Protein AF-X1LQJ9-F1 (afdb_monomer)

Foldseek 3Di:
DDDDDPVVVVVVVVVVVVVVVLVVLVVVLVVLVVVLVVLVVVLVVLVPDDQPDWDWDDDPPDTDTDHSVVVNVVSVVVNVVSVVVSVVSVD

pLDDT: mean 93.81, std 7.08, range [55.38, 98.5]

Radius of gyration: 22.06 Å; Cα contacts (8 Å, |Δi|>4): 49; chains: 1; bounding box: 42×20×70 Å

Mean predicted aligned error: 5.0 Å

InterPro domains:
  IPR002777 Prefoldin beta-like [PF01920] (10-91)
  IPR009053 Prefoldin [G3DSA:1.10.287.370] (1-91)
  IPR012713 Prefoldin subunit beta [MF_00307] (1-91)
  IPR012713 Prefoldin subunit beta [TIGR02338] (5-91)

Structure (mmCIF, N/CA/C/O backbone):
data_AF-X1LQJ9-F1
#
_entry.id   AF-X1LQJ9-F1
#
loop_
_atom_site.group_PDB
_atom_site.id
_atom_site.type_symbol
_atom_site.label_atom_id
_atom_site.label_alt_id
_atom_site.label_comp_id
_atom_site.label_asym_id
_atom_site.label_entity_id
_atom_site.label_seq_id
_atom_site.pdbx_PDB_ins_code
_atom_site.Cartn_x
_atom_site.Cartn_y
_atom_site.Cartn_z
_atom_site.occupancy
_atom_site.B_iso_or_equiv
_atom_site.auth_seq_id
_atom_site.auth_comp_id
_atom_site.auth_asym_id
_atom_site.auth_atom_id
_atom_site.pdbx_PDB_model_num
ATOM 1 N N . MET A 1 1 ? 17.094 5.618 -48.865 1.00 55.38 1 MET A N 1
ATOM 2 C CA . MET A 1 1 ? 16.869 5.410 -47.419 1.00 55.38 1 MET A CA 1
ATOM 3 C C . MET A 1 1 ? 17.807 4.305 -46.967 1.00 55.38 1 MET A C 1
ATOM 5 O O . MET A 1 1 ? 17.613 3.165 -47.379 1.00 55.38 1 MET A O 1
ATOM 9 N N . GLU A 1 2 ? 18.870 4.638 -46.237 1.00 65.38 2 GLU A N 1
ATOM 10 C CA . GLU A 1 2 ? 19.804 3.632 -45.720 1.00 65.38 2 GLU A CA 1
ATOM 11 C C . GLU A 1 2 ? 19.084 2.725 -44.719 1.00 65.38 2 GLU A C 1
ATOM 13 O O . GLU A 1 2 ? 18.440 3.193 -43.779 1.00 65.38 2 GLU A O 1
ATOM 18 N N . LYS A 1 3 ? 19.145 1.409 -44.947 1.00 73.38 3 LYS A N 1
ATOM 19 C CA . LYS A 1 3 ? 18.598 0.433 -44.003 1.00 73.38 3 LYS A CA 1
ATOM 20 C C . LYS A 1 3 ? 19.472 0.467 -42.742 1.00 73.38 3 LYS A C 1
ATOM 22 O O . LYS A 1 3 ? 20.677 0.256 -42.870 1.00 73.38 3 LYS A O 1
ATOM 27 N N . PRO A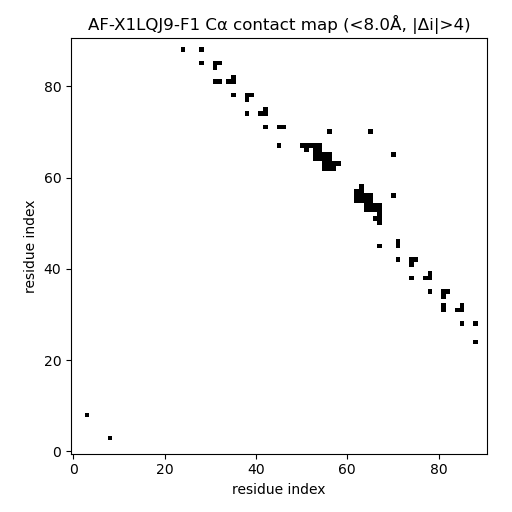 1 4 ? 18.901 0.677 -41.542 1.00 73.81 4 PRO A N 1
ATOM 28 C CA . PRO A 1 4 ? 19.679 0.710 -40.306 1.00 73.81 4 PRO A CA 1
ATOM 29 C C . PRO A 1 4 ? 20.444 -0.602 -40.138 1.00 73.81 4 PRO A C 1
ATOM 31 O O . PRO A 1 4 ? 19.904 -1.665 -40.460 1.00 73.81 4 PRO A O 1
ATOM 34 N N . SER A 1 5 ? 21.686 -0.541 -39.654 1.00 87.56 5 SER A N 1
ATOM 35 C CA . SER A 1 5 ? 22.553 -1.718 -39.534 1.00 87.56 5 SER A CA 1
ATOM 36 C C . SER A 1 5 ? 21.915 -2.807 -38.647 1.00 87.56 5 SER A C 1
ATOM 38 O O . SER A 1 5 ? 21.069 -2.505 -37.797 1.00 87.56 5 SER A O 1
ATOM 40 N N . PRO A 1 6 ? 22.284 -4.093 -38.804 1.00 87.19 6 PRO A N 1
ATOM 41 C CA . PRO A 1 6 ? 21.800 -5.160 -37.924 1.00 87.19 6 PRO A CA 1
ATOM 42 C C . PRO A 1 6 ? 22.004 -4.861 -36.430 1.00 87.19 6 PRO A C 1
ATOM 44 O O . PRO A 1 6 ? 21.122 -5.153 -35.624 1.00 87.19 6 PRO A O 1
ATOM 47 N N . GLN A 1 7 ? 23.117 -4.208 -36.080 1.00 91.62 7 GLN A N 1
ATOM 48 C CA . GLN A 1 7 ? 23.428 -3.775 -34.715 1.00 91.62 7 GLN A CA 1
ATOM 49 C C . GLN A 1 7 ? 22.452 -2.698 -34.220 1.00 91.62 7 GLN A C 1
ATOM 51 O O . GLN A 1 7 ? 21.902 -2.834 -33.130 1.00 91.62 7 GLN A O 1
ATOM 56 N N . MET A 1 8 ? 22.152 -1.686 -35.044 1.00 89.94 8 MET A N 1
ATOM 57 C CA . MET A 1 8 ? 21.174 -0.645 -34.700 1.00 89.94 8 MET A CA 1
ATOM 58 C C . MET A 1 8 ? 19.767 -1.219 -34.503 1.00 89.94 8 MET A C 1
ATOM 60 O O . MET A 1 8 ? 19.051 -0.811 -33.591 1.00 89.94 8 MET A O 1
ATOM 64 N N . ARG A 1 9 ? 19.357 -2.197 -35.326 1.00 91.06 9 ARG A N 1
ATOM 65 C CA . ARG A 1 9 ? 18.058 -2.874 -35.154 1.00 91.06 9 ARG A CA 1
ATOM 66 C C . ARG A 1 9 ? 17.987 -3.645 -33.838 1.00 91.06 9 ARG A C 1
ATOM 68 O O . ARG A 1 9 ? 16.950 -3.616 -33.179 1.00 91.06 9 ARG A O 1
ATOM 75 N N . HIS A 1 10 ? 19.077 -4.305 -33.451 1.00 93.44 10 HIS A N 1
ATOM 76 C CA . HIS A 1 10 ? 19.155 -5.025 -32.184 1.00 93.44 10 HIS A CA 1
ATOM 77 C C . HIS A 1 10 ? 19.098 -4.074 -30.980 1.00 93.44 10 HIS A C 1
ATOM 79 O O . HIS A 1 10 ? 18.295 -4.287 -30.076 1.00 93.44 10 HIS A O 1
ATOM 85 N N . GLN A 1 11 ? 19.866 -2.980 -31.006 1.00 94.00 11 GLN A N 1
ATOM 86 C CA . GLN A 1 11 ? 19.840 -1.953 -29.958 1.00 94.00 11 GLN A CA 1
ATOM 87 C C . GLN A 1 11 ? 18.456 -1.304 -29.818 1.00 94.00 11 GLN A C 1
ATOM 89 O O . GLN A 1 11 ? 17.965 -1.127 -28.705 1.00 94.00 11 GLN A O 1
ATOM 94 N N . LEU A 1 12 ? 17.779 -1.015 -30.934 1.00 95.56 12 LEU A N 1
ATOM 95 C CA . LEU A 1 12 ? 16.414 -0.488 -30.914 1.00 95.56 12 LEU A CA 1
ATOM 96 C C . LEU A 1 12 ? 15.417 -1.478 -30.292 1.00 95.56 12 LEU A C 1
ATOM 98 O O . LEU A 1 12 ? 14.510 -1.062 -29.572 1.00 95.56 12 LEU A O 1
ATOM 102 N N . ALA A 1 13 ? 15.570 -2.776 -30.559 1.00 95.62 13 ALA A N 1
ATOM 103 C CA . ALA A 1 13 ? 14.724 -3.802 -29.957 1.00 95.62 13 ALA A CA 1
ATOM 104 C C . ALA A 1 13 ? 14.923 -3.875 -28.433 1.00 95.62 13 ALA A C 1
ATOM 106 O O . ALA A 1 13 ? 13.938 -3.858 -27.696 1.00 95.62 13 ALA A O 1
ATOM 107 N N . GLN A 1 14 ? 16.176 -3.865 -27.965 1.00 96.56 14 GLN A N 1
ATOM 108 C CA . GLN A 1 14 ? 16.496 -3.831 -26.533 1.00 96.56 14 GLN A CA 1
ATOM 109 C C . GLN A 1 14 ? 15.939 -2.574 -25.853 1.00 96.56 14 GLN A C 1
ATOM 111 O O . GLN A 1 14 ? 15.333 -2.661 -24.788 1.00 96.56 14 GLN A O 1
ATOM 116 N N . PHE A 1 15 ? 16.081 -1.409 -26.490 1.00 96.81 15 PHE A N 1
ATOM 117 C CA . PHE A 1 15 ? 15.542 -0.156 -25.968 1.00 96.81 15 PHE A CA 1
ATOM 118 C C . PHE A 1 15 ? 14.017 -0.208 -25.819 1.00 96.81 15 PHE A C 1
ATOM 120 O O . PHE A 1 15 ? 13.487 0.122 -24.761 1.00 96.81 15 PHE A O 1
ATOM 127 N N . ARG A 1 16 ? 13.301 -0.687 -26.844 1.00 96.69 16 ARG A N 1
ATOM 128 C CA . ARG A 1 16 ? 11.838 -0.845 -26.782 1.00 96.69 16 ARG A CA 1
ATOM 129 C C . ARG A 1 16 ? 11.411 -1.811 -25.680 1.00 96.69 16 ARG A C 1
ATOM 131 O O . ARG A 1 16 ? 10.429 -1.544 -24.992 1.00 96.69 16 ARG A O 1
ATOM 138 N N . GLN A 1 17 ? 12.148 -2.903 -25.489 1.00 97.56 17 GLN A N 1
ATOM 139 C CA . GLN A 1 17 ? 11.896 -3.844 -24.399 1.00 97.56 17 GLN A CA 1
ATOM 140 C C . GLN A 1 17 ? 12.075 -3.173 -23.028 1.00 97.56 17 GLN A C 1
ATOM 142 O O . GLN A 1 17 ? 11.211 -3.319 -22.164 1.00 97.56 17 GLN A O 1
ATOM 147 N N . ALA A 1 18 ? 13.139 -2.389 -22.842 1.00 97.31 18 ALA A N 1
ATOM 148 C CA . ALA A 1 18 ? 13.360 -1.633 -21.611 1.00 97.31 18 ALA A CA 1
ATOM 149 C C . ALA A 1 18 ? 12.240 -0.606 -21.356 1.00 97.31 18 ALA A C 1
ATOM 151 O O . ALA A 1 18 ? 11.751 -0.494 -20.234 1.00 97.31 18 ALA A O 1
ATOM 152 N N . GLN A 1 19 ? 11.761 0.090 -22.396 1.00 97.50 19 GLN A N 1
ATOM 153 C CA . GLN A 1 19 ? 10.623 1.012 -22.278 1.00 97.50 19 GLN A CA 1
ATOM 154 C C . GLN A 1 19 ? 9.337 0.303 -21.831 1.00 97.50 19 GLN A C 1
ATOM 156 O O . GLN A 1 19 ? 8.615 0.818 -20.979 1.00 97.50 19 GLN A O 1
ATOM 161 N N . GLN A 1 20 ? 9.051 -0.883 -22.375 1.00 97.69 20 GLN A N 1
ATOM 162 C CA . GLN A 1 20 ? 7.885 -1.673 -21.968 1.00 97.69 20 GLN A CA 1
ATOM 163 C C . GLN A 1 20 ? 7.983 -2.114 -20.504 1.00 97.69 20 GLN A C 1
ATOM 165 O O . GLN A 1 20 ? 7.005 -2.004 -19.767 1.00 97.69 20 GLN A O 1
ATOM 170 N N . GLN A 1 21 ? 9.161 -2.562 -20.064 1.00 96.31 21 GLN A N 1
ATOM 171 C CA . GLN A 1 21 ? 9.397 -2.935 -18.667 1.00 96.31 21 GLN A CA 1
ATOM 172 C C . GLN A 1 21 ? 9.215 -1.739 -17.727 1.00 96.31 21 GLN A C 1
ATOM 174 O O . GLN A 1 21 ? 8.509 -1.852 -16.727 1.00 96.31 21 GLN A O 1
ATOM 179 N N . ALA A 1 22 ? 9.764 -0.574 -18.084 1.00 96.06 22 ALA A N 1
ATOM 180 C CA . 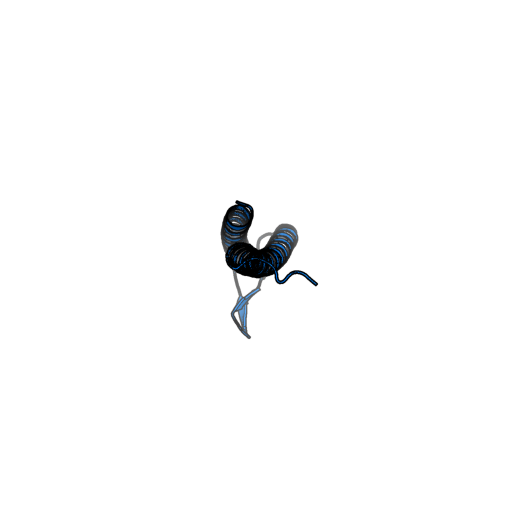ALA A 1 22 ? 9.576 0.654 -17.318 1.00 96.06 22 ALA A CA 1
ATOM 181 C C . ALA A 1 22 ? 8.091 1.036 -17.206 1.00 96.06 22 ALA A C 1
ATOM 183 O O . ALA A 1 22 ? 7.628 1.394 -16.125 1.00 96.06 22 ALA A O 1
ATOM 184 N N . GLN A 1 23 ? 7.319 0.902 -18.290 1.00 96.75 23 GLN A N 1
ATOM 185 C CA . GLN A 1 23 ? 5.884 1.187 -18.270 1.00 96.75 23 GLN A CA 1
ATOM 186 C C . GLN A 1 23 ? 5.118 0.279 -17.299 1.00 96.75 23 GLN A C 1
ATOM 188 O O . GLN A 1 23 ? 4.256 0.765 -16.566 1.00 96.75 23 GLN A O 1
ATOM 193 N N . VAL A 1 24 ? 5.451 -1.013 -17.257 1.00 96.44 24 VAL A N 1
ATOM 194 C CA . VAL A 1 24 ? 4.846 -1.968 -16.314 1.00 96.44 24 VAL A CA 1
ATOM 195 C C . VAL A 1 24 ? 5.169 -1.591 -14.868 1.00 96.44 24 VAL A C 1
ATOM 197 O O . VAL A 1 24 ? 4.261 -1.535 -14.038 1.00 96.44 24 VAL A O 1
ATOM 200 N N . LEU A 1 25 ? 6.434 -1.275 -14.571 1.00 96.44 25 LEU A N 1
ATOM 201 C CA . LEU A 1 25 ? 6.865 -0.883 -13.226 1.00 96.44 25 LEU A CA 1
ATOM 202 C C . LEU A 1 25 ? 6.195 0.418 -12.765 1.00 96.44 25 LEU A C 1
ATOM 204 O O . LEU A 1 25 ? 5.743 0.499 -11.624 1.00 96.44 25 LEU A O 1
ATOM 208 N N . MET A 1 26 ? 6.054 1.408 -13.653 1.00 96.00 26 MET A N 1
ATOM 209 C CA . MET A 1 26 ? 5.341 2.654 -13.347 1.00 96.00 26 MET A CA 1
ATOM 210 C C . MET A 1 26 ? 3.878 2.397 -12.980 1.00 96.00 26 MET A C 1
ATOM 212 O O . MET A 1 26 ? 3.394 2.914 -11.974 1.00 96.00 26 MET A O 1
ATOM 216 N N . THR A 1 27 ? 3.175 1.572 -13.762 1.00 96.81 27 THR A N 1
ATOM 217 C CA . THR A 1 27 ? 1.781 1.219 -13.470 1.00 96.81 27 THR A CA 1
ATOM 218 C C . THR A 1 27 ? 1.661 0.459 -12.149 1.00 96.81 27 THR A C 1
ATOM 220 O O . THR A 1 27 ? 0.770 0.756 -11.353 1.00 96.81 27 THR A O 1
ATOM 223 N N . GLN A 1 28 ? 2.575 -0.473 -11.873 1.00 96.75 28 GLN A N 1
ATOM 224 C CA . GLN A 1 28 ? 2.605 -1.196 -10.603 1.00 96.75 28 GLN A CA 1
ATOM 225 C C . GLN A 1 28 ? 2.840 -0.251 -9.415 1.00 96.75 28 GLN A C 1
ATOM 227 O O . GLN A 1 28 ? 2.141 -0.349 -8.406 1.00 96.75 28 GLN A O 1
ATOM 232 N N . ARG A 1 29 ? 3.779 0.696 -9.536 1.00 96.69 29 ARG A N 1
ATOM 233 C CA . ARG A 1 29 ? 4.058 1.687 -8.489 1.00 96.69 29 ARG A CA 1
ATOM 234 C C . ARG A 1 29 ? 2.837 2.559 -8.210 1.00 96.69 29 ARG A C 1
ATOM 236 O O . ARG A 1 29 ? 2.446 2.693 -7.056 1.00 96.69 29 ARG A O 1
ATOM 243 N N . GLN A 1 30 ? 2.185 3.068 -9.256 1.00 97.44 30 GLN A N 1
ATOM 244 C CA . GLN A 1 30 ? 0.987 3.900 -9.122 1.00 97.44 30 GLN A CA 1
ATOM 245 C C . GLN A 1 30 ? -0.149 3.175 -8.378 1.00 97.44 30 GLN A C 1
ATOM 247 O O . GLN A 1 30 ? -0.842 3.784 -7.563 1.00 97.44 30 GLN A O 1
ATOM 252 N N . GLN A 1 31 ? -0.333 1.873 -8.621 1.00 97.88 31 GLN A N 1
ATOM 253 C CA . GLN A 1 31 ? -1.324 1.065 -7.898 1.00 97.88 31 GLN A CA 1
ATOM 254 C C . GLN A 1 31 ? -0.990 0.945 -6.405 1.00 97.88 31 GLN A C 1
ATOM 256 O O . GLN A 1 31 ? -1.877 1.073 -5.564 1.00 97.88 31 GLN A O 1
ATOM 261 N N . LEU A 1 32 ? 0.283 0.732 -6.060 1.00 98.25 32 LEU A N 1
ATOM 262 C CA . LEU A 1 32 ? 0.714 0.659 -4.662 1.00 98.25 32 LEU A CA 1
ATOM 263 C C . LEU A 1 32 ? 0.596 2.012 -3.950 1.00 98.25 32 LEU A C 1
ATOM 265 O O . LEU A 1 32 ? 0.154 2.048 -2.806 1.00 98.25 32 LEU A O 1
ATOM 269 N N . GLU A 1 33 ? 0.938 3.115 -4.619 1.00 97.94 33 GLU A N 1
ATOM 270 C CA . GLU A 1 33 ? 0.782 4.474 -4.081 1.00 97.94 33 GLU A CA 1
ATOM 271 C C . GLU A 1 33 ? -0.689 4.798 -3.769 1.00 97.94 33 G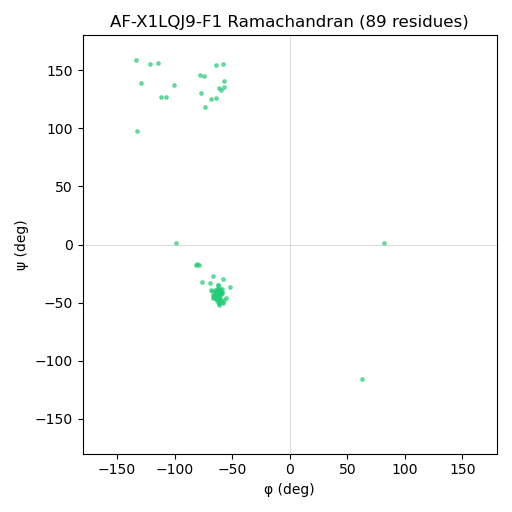LU A C 1
ATOM 273 O O . GLU A 1 33 ? -0.985 5.419 -2.747 1.00 97.94 33 GLU A O 1
ATOM 278 N N . LEU A 1 34 ? -1.625 4.354 -4.618 1.00 98.44 34 LEU A N 1
ATOM 279 C CA . LEU A 1 34 ? -3.061 4.496 -4.362 1.00 98.44 34 LEU A CA 1
ATOM 280 C C . LEU A 1 34 ? -3.474 3.742 -3.087 1.00 98.44 34 LEU A C 1
ATOM 282 O O . LEU A 1 34 ? -4.096 4.331 -2.202 1.00 98.44 34 LEU A O 1
ATOM 286 N N . LEU A 1 35 ? -3.079 2.470 -2.975 1.00 97.81 35 LEU A N 1
ATOM 287 C CA . LEU A 1 35 ? -3.368 1.635 -1.804 1.00 97.81 35 LEU A CA 1
ATOM 288 C C . LEU A 1 35 ? -2.743 2.202 -0.524 1.00 97.81 35 LEU A C 1
ATOM 290 O O . LEU A 1 35 ? -3.358 2.144 0.543 1.00 97.81 35 LEU A O 1
ATOM 294 N N . LEU A 1 36 ? -1.538 2.770 -0.619 1.00 98.50 36 LEU A N 1
ATOM 295 C CA . LEU A 1 36 ? -0.868 3.420 0.505 1.00 98.50 36 LEU A CA 1
ATOM 296 C C . LEU A 1 36 ? -1.697 4.608 0.998 1.00 98.50 36 LEU A C 1
ATOM 298 O O . LEU A 1 36 ? -2.037 4.657 2.176 1.00 98.50 36 LEU A O 1
ATOM 302 N N . ARG A 1 37 ? -2.121 5.498 0.092 1.00 98.38 37 ARG A N 1
ATOM 303 C CA . ARG A 1 37 ? -2.961 6.659 0.437 1.00 98.38 37 ARG A CA 1
ATOM 304 C C . ARG A 1 37 ? -4.318 6.265 1.015 1.00 98.38 37 ARG A C 1
ATOM 306 O O . ARG A 1 37 ? -4.878 6.987 1.834 1.00 98.38 37 ARG A O 1
ATOM 313 N N . GLU A 1 38 ? -4.915 5.171 0.553 1.00 97.44 38 GLU A N 1
ATOM 314 C CA . GLU A 1 38 ? -6.147 4.631 1.146 1.00 97.44 38 GLU A CA 1
ATOM 315 C C . GLU A 1 38 ? -5.908 4.104 2.562 1.00 97.44 38 GLU A C 1
ATOM 317 O O . GLU A 1 38 ? -6.671 4.429 3.470 1.00 97.44 38 GLU A O 1
ATOM 322 N N . THR A 1 39 ? -4.820 3.359 2.763 1.00 97.94 39 THR A N 1
ATOM 323 C CA . THR A 1 39 ? -4.420 2.832 4.076 1.00 97.94 39 THR A CA 1
ATOM 324 C C . THR A 1 39 ? -4.128 3.963 5.067 1.00 97.94 39 THR A C 1
ATOM 326 O O . THR A 1 39 ? -4.586 3.916 6.207 1.00 97.94 39 THR A O 1
ATOM 329 N N . GLU A 1 40 ? -3.420 5.009 4.635 1.00 98.31 40 GLU A N 1
ATOM 330 C CA . GLU A 1 40 ? -3.127 6.194 5.451 1.00 98.31 40 GLU A CA 1
ATOM 331 C C . GLU A 1 40 ? -4.398 6.941 5.855 1.00 98.31 40 GLU A C 1
ATOM 333 O O . GLU A 1 40 ? -4.568 7.260 7.030 1.00 98.31 40 GLU A O 1
ATOM 338 N N . ARG A 1 41 ? -5.331 7.146 4.915 1.00 98.12 41 ARG A N 1
ATOM 339 C CA . ARG A 1 41 ? -6.641 7.746 5.216 1.00 98.12 41 ARG A CA 1
ATOM 340 C C . ARG A 1 41 ? -7.441 6.900 6.203 1.00 98.12 41 ARG A C 1
ATOM 342 O O . ARG A 1 41 ? -8.024 7.442 7.136 1.00 98.12 41 ARG A O 1
ATOM 349 N N . ALA A 1 42 ? -7.453 5.578 6.037 1.00 96.50 42 ALA A N 1
ATOM 350 C CA . ALA A 1 42 ? -8.136 4.683 6.968 1.00 96.50 42 ALA A CA 1
ATOM 351 C C . ALA A 1 42 ? -7.537 4.765 8.383 1.00 96.50 42 ALA A C 1
ATOM 353 O O . ALA A 1 42 ? -8.283 4.821 9.358 1.00 96.50 42 ALA A O 1
ATOM 354 N N . LEU A 1 43 ? -6.205 4.818 8.501 1.00 97.56 43 LEU A N 1
ATOM 355 C CA . LEU A 1 43 ? -5.510 5.019 9.777 1.00 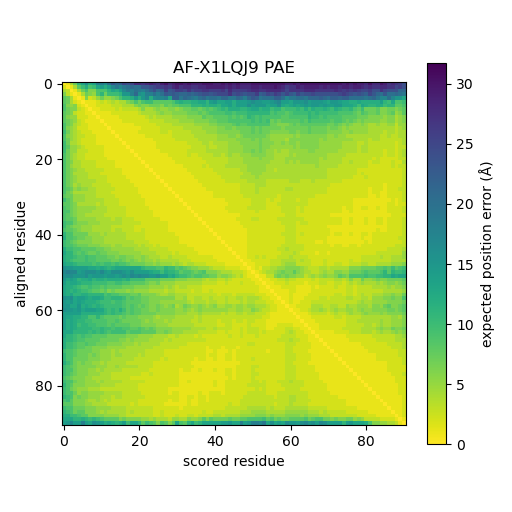97.56 43 LEU A CA 1
ATOM 356 C C . LEU A 1 43 ? -5.839 6.374 10.412 1.00 97.56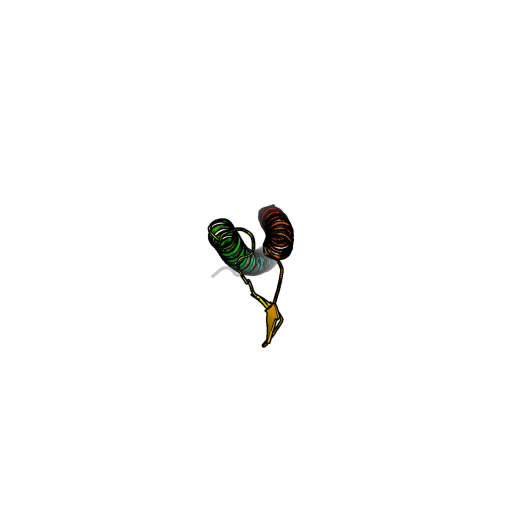 43 LEU A C 1
ATOM 358 O O . LEU A 1 43 ? -6.043 6.440 11.626 1.00 97.56 43 LEU A O 1
ATOM 362 N N . GLU A 1 44 ? -5.898 7.435 9.607 1.00 97.69 44 GLU A N 1
ATOM 363 C CA . GLU A 1 44 ? -6.251 8.780 10.061 1.00 97.69 44 GLU A CA 1
ATOM 364 C C . GLU A 1 44 ? -7.670 8.811 10.644 1.00 97.69 44 GLU A C 1
ATOM 366 O O . GLU A 1 44 ? -7.859 9.236 11.785 1.00 97.69 44 GLU A O 1
ATOM 371 N N . GLU A 1 45 ? -8.659 8.302 9.904 1.00 95.62 45 GLU A N 1
ATOM 372 C CA . GLU A 1 45 ? -10.054 8.255 10.356 1.00 95.62 45 GLU A CA 1
ATOM 373 C C . GLU A 1 45 ? -10.232 7.352 11.581 1.00 95.62 45 GLU A C 1
ATOM 375 O O . GLU A 1 45 ? -10.901 7.728 12.542 1.00 95.62 45 GLU A O 1
ATOM 380 N N . LEU A 1 46 ? -9.562 6.196 11.612 1.00 95.12 46 LEU A N 1
ATOM 381 C CA . LEU A 1 46 ? -9.577 5.293 12.764 1.00 95.12 46 LEU A CA 1
ATOM 382 C C . LEU A 1 46 ? -8.977 5.949 14.020 1.00 95.12 46 LEU A C 1
ATOM 384 O O . LEU A 1 46 ? -9.449 5.712 15.135 1.00 95.12 46 LEU A O 1
ATOM 388 N N . GLY A 1 47 ? -7.962 6.800 13.842 1.00 94.44 47 GLY A N 1
ATOM 389 C CA . GLY A 1 47 ? -7.332 7.571 14.911 1.00 94.44 47 GLY A CA 1
ATOM 390 C C . GLY A 1 47 ? -8.241 8.635 15.532 1.00 94.44 47 GLY A C 1
ATOM 391 O O . GLY A 1 47 ? -8.072 8.945 16.711 1.00 94.44 47 GLY A O 1
ATOM 392 N N . LYS A 1 48 ? -9.223 9.147 14.777 1.00 95.44 48 LYS A N 1
ATOM 393 C CA . LYS A 1 48 ? -10.217 10.134 15.242 1.00 95.44 48 LYS A CA 1
ATOM 394 C C . LYS A 1 48 ? -11.343 9.505 16.069 1.00 95.44 48 LYS A C 1
ATOM 396 O O . LYS A 1 48 ? -12.051 10.220 16.777 1.00 95.44 48 LYS A O 1
ATOM 401 N N . LEU A 1 49 ? -11.529 8.185 15.988 1.00 94.56 49 LEU A N 1
ATOM 402 C CA . LEU A 1 49 ? -12.569 7.484 16.740 1.00 94.56 49 LEU A CA 1
ATOM 403 C C . LEU A 1 49 ? -12.201 7.35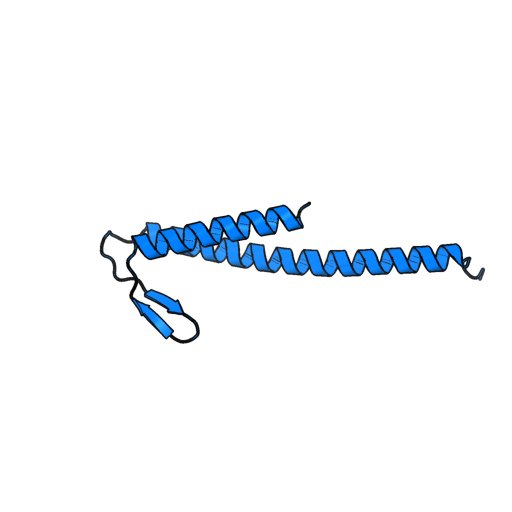3 18.221 1.00 94.56 49 LEU A C 1
ATOM 405 O O . LEU A 1 49 ? -11.042 7.123 18.571 1.00 94.56 49 LEU A O 1
ATOM 409 N N . GLN A 1 50 ? -13.216 7.439 19.081 1.00 91.81 50 GLN A N 1
ATOM 410 C CA . GLN A 1 50 ? -13.075 7.199 20.516 1.00 91.81 50 GLN A CA 1
ATOM 411 C C . GLN A 1 50 ? -12.665 5.748 20.802 1.00 91.81 50 GLN A C 1
ATOM 413 O O . GLN A 1 50 ? -12.945 4.826 20.029 1.00 91.81 50 GLN A O 1
ATOM 418 N N . GLU A 1 51 ? -12.015 5.544 21.942 1.00 83.69 51 GLU A N 1
ATOM 419 C CA . GLU A 1 51 ? -11.711 4.209 22.445 1.00 83.69 51 GLU A CA 1
ATOM 420 C C . GLU A 1 51 ? -13.020 3.434 22.692 1.00 83.69 51 GLU A C 1
ATOM 422 O O . GLU A 1 51 ? -13.998 3.989 23.190 1.00 83.69 51 GLU A O 1
ATOM 427 N N . GLY A 1 52 ? -13.081 2.172 22.260 1.00 83.31 52 GLY A N 1
ATOM 428 C CA . GLY A 1 52 ? -14.309 1.365 22.305 1.00 83.31 52 GLY A CA 1
ATOM 429 C C . GLY A 1 52 ? -15.307 1.599 21.159 1.00 83.31 52 GLY A C 1
ATOM 430 O O . GLY A 1 52 ? -16.353 0.946 21.129 1.00 83.31 52 GLY A O 1
ATOM 431 N N . ALA A 1 53 ? -15.005 2.472 20.187 1.00 92.38 53 ALA A N 1
ATOM 432 C CA . ALA A 1 53 ? -15.825 2.610 18.984 1.00 92.38 53 ALA A CA 1
ATOM 433 C C . ALA A 1 53 ? -15.954 1.269 18.241 1.00 92.38 53 ALA A C 1
ATOM 435 O O . ALA A 1 53 ? -14.978 0.542 18.044 1.00 92.38 53 ALA A O 1
ATOM 436 N N . THR A 1 54 ? -17.172 0.946 17.801 1.00 92.81 54 THR A N 1
ATOM 437 C CA . THR A 1 54 ? -17.404 -0.257 16.997 1.00 92.81 54 THR A CA 1
ATOM 438 C C . THR A 1 54 ? -16.872 -0.028 15.590 1.00 92.81 54 THR A C 1
ATOM 440 O O . THR A 1 54 ? -17.366 0.842 14.875 1.00 92.81 54 THR A O 1
ATOM 443 N N . VAL A 1 55 ? -15.890 -0.831 15.188 1.00 95.38 55 VAL A N 1
ATOM 444 C CA . VAL A 1 55 ? -15.293 -0.783 13.853 1.00 95.38 55 VAL A CA 1
ATOM 445 C C . VAL A 1 55 ? -15.433 -2.124 13.149 1.00 95.38 55 VAL A C 1
ATOM 447 O O . VAL A 1 55 ? -15.565 -3.178 13.779 1.00 95.38 55 VAL A O 1
ATOM 450 N N . TYR A 1 56 ? -15.408 -2.074 11.822 1.00 95.00 56 TYR A N 1
ATOM 451 C CA . TYR A 1 56 ? -15.518 -3.247 10.968 1.00 95.00 56 TYR A CA 1
ATOM 452 C C . TYR A 1 56 ? -14.391 -3.246 9.945 1.00 95.00 56 TYR A C 1
ATOM 454 O O . TYR A 1 56 ? -14.066 -2.211 9.364 1.00 95.00 56 TYR A O 1
ATOM 462 N N . LYS A 1 57 ? -13.819 -4.423 9.704 1.00 93.75 57 LYS A N 1
ATOM 463 C CA . LYS A 1 57 ? -12.857 -4.675 8.635 1.00 93.75 57 LYS A CA 1
ATOM 464 C C . LYS A 1 57 ? -13.566 -5.355 7.471 1.00 93.75 57 LYS A C 1
ATOM 466 O O . LYS A 1 57 ? -14.347 -6.282 7.679 1.00 93.75 57 LYS A O 1
ATOM 471 N N . SER A 1 58 ? -13.265 -4.924 6.250 1.00 92.94 58 SER A N 1
ATOM 472 C CA . SER A 1 58 ? -13.709 -5.628 5.046 1.00 92.94 58 SER A CA 1
ATOM 473 C C . SER A 1 58 ? -12.851 -6.867 4.792 1.00 92.94 58 SER A C 1
ATOM 475 O O . SER A 1 58 ? -11.620 -6.792 4.811 1.00 92.94 58 SER A O 1
ATOM 477 N N . VAL A 1 59 ? -13.502 -8.006 4.555 1.00 93.06 59 VAL A N 1
ATOM 478 C CA . VAL A 1 59 ? -12.874 -9.274 4.165 1.00 93.06 59 VAL A CA 1
ATOM 479 C C . VAL A 1 59 ? -13.659 -9.841 2.984 1.00 93.06 59 VAL A C 1
ATOM 481 O O . VAL A 1 59 ? -14.714 -10.450 3.149 1.00 93.06 59 VAL A O 1
ATOM 484 N N . GLY A 1 60 ? -13.161 -9.615 1.766 1.00 92.38 60 GLY A N 1
ATOM 485 C CA . GLY A 1 60 ? -13.887 -9.976 0.547 1.00 92.38 60 GLY A CA 1
ATOM 486 C C . GLY A 1 60 ? -15.201 -9.200 0.436 1.00 92.38 60 GLY A C 1
ATOM 487 O O . GLY A 1 60 ? -15.191 -7.981 0.301 1.00 92.38 60 GLY A O 1
ATOM 488 N N . THR A 1 61 ? -16.329 -9.908 0.483 1.00 95.44 61 THR A N 1
ATOM 489 C CA . THR A 1 61 ? -17.679 -9.328 0.388 1.00 95.44 61 THR A CA 1
ATOM 490 C C . THR A 1 61 ? -18.364 -9.130 1.741 1.00 95.44 61 THR A C 1
ATOM 492 O O . THR A 1 61 ? -19.508 -8.680 1.776 1.00 95.44 61 THR A O 1
ATOM 495 N N . ILE A 1 62 ? -17.699 -9.466 2.852 1.00 96.69 62 ILE A N 1
ATOM 496 C CA . ILE A 1 62 ? -18.271 -9.365 4.200 1.00 96.69 62 ILE A CA 1
ATOM 497 C C . ILE A 1 62 ? -17.546 -8.323 5.052 1.00 96.69 62 ILE A C 1
ATOM 499 O O . ILE A 1 62 ? -16.375 -8.008 4.834 1.00 96.69 62 ILE A O 1
ATOM 503 N N . LEU A 1 63 ? -18.253 -7.817 6.062 1.00 96.31 63 LEU A N 1
ATOM 504 C CA . LEU A 1 63 ? -17.704 -6.954 7.102 1.00 96.31 63 LEU A CA 1
ATOM 505 C C . LEU A 1 63 ? -17.604 -7.742 8.406 1.00 96.31 63 LEU A C 1
ATOM 507 O O . LEU A 1 63 ? -18.588 -8.320 8.866 1.00 96.31 63 LEU A O 1
ATOM 511 N N . VAL A 1 64 ? -16.421 -7.749 9.011 1.00 95.88 64 VAL A N 1
ATOM 512 C CA . VAL A 1 64 ? -16.148 -8.448 10.269 1.00 95.88 64 VAL A CA 1
ATOM 513 C C . VAL A 1 64 ? -15.889 -7.413 11.353 1.00 95.88 64 VAL A C 1
ATOM 515 O O . VAL A 1 64 ? -15.065 -6.516 11.168 1.00 95.88 64 VAL A O 1
ATOM 518 N N . LYS A 1 65 ? -16.608 -7.511 12.477 1.00 96.12 65 LYS A N 1
ATOM 519 C CA . LYS A 1 65 ? -16.375 -6.647 13.641 1.00 96.12 65 LYS A CA 1
ATOM 520 C C . LYS A 1 65 ? -14.942 -6.854 14.134 1.00 96.12 65 LYS A C 1
ATOM 522 O O . LYS A 1 65 ? -14.510 -7.992 14.277 1.00 96.12 65 LYS A O 1
ATOM 527 N N . SER A 1 66 ? -14.236 -5.763 14.397 1.00 94.12 66 SER A N 1
ATOM 528 C CA . SER A 1 66 ? -12.844 -5.771 14.848 1.00 94.12 66 SER A CA 1
ATOM 529 C C . SER A 1 66 ? -12.682 -4.823 16.028 1.00 94.12 66 SER A C 1
ATOM 531 O O . SER A 1 66 ? -13.484 -3.902 16.208 1.00 94.12 66 SER A O 1
ATOM 533 N N . GLU A 1 67 ? -11.631 -5.013 16.818 1.00 93.25 67 GLU A N 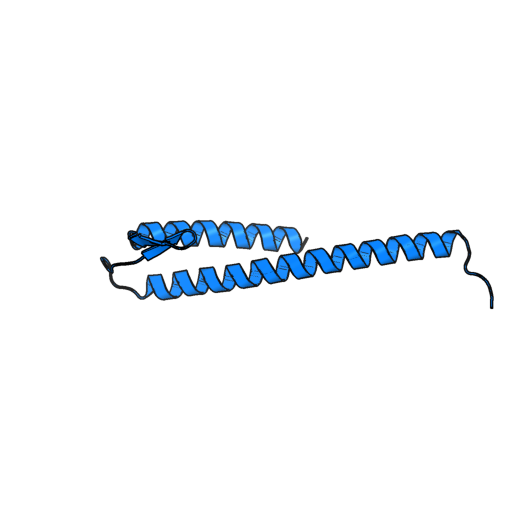1
ATOM 534 C CA . GLU A 1 67 ? -11.221 -3.996 17.781 1.00 93.25 67 GLU A CA 1
ATOM 535 C C . GLU A 1 67 ? -10.470 -2.859 17.085 1.00 93.25 67 GLU A C 1
ATOM 537 O O . GLU A 1 67 ? -9.741 -3.075 16.112 1.00 93.25 67 GLU A O 1
ATOM 542 N N . ARG A 1 68 ? -10.642 -1.632 17.594 1.00 93.12 68 ARG A N 1
ATOM 543 C CA . ARG A 1 68 ? -10.009 -0.429 17.035 1.00 93.12 68 ARG A CA 1
ATOM 544 C C . ARG A 1 68 ? -8.487 -0.554 16.994 1.00 93.12 68 ARG A C 1
ATOM 546 O O . ARG A 1 68 ? -7.886 -0.285 15.959 1.00 93.12 68 ARG A O 1
ATOM 553 N N . GLU A 1 69 ? -7.877 -0.979 18.100 1.00 93.00 69 GLU A N 1
ATOM 554 C CA . GLU A 1 69 ? -6.419 -1.107 18.206 1.00 93.00 69 GLU A CA 1
ATOM 555 C C . GLU A 1 69 ? -5.869 -2.226 17.322 1.00 93.00 69 GLU A C 1
ATOM 557 O O . GLU A 1 69 ? -4.846 -2.047 16.663 1.00 93.00 69 GLU A O 1
ATOM 562 N N . GLU A 1 70 ? -6.575 -3.354 17.241 1.00 92.94 70 GLU A N 1
ATOM 563 C CA . GLU A 1 70 ? -6.203 -4.456 16.353 1.00 92.94 70 GLU A CA 1
ATOM 564 C C . GLU A 1 70 ? -6.231 -4.014 14.884 1.00 92.94 70 GLU A C 1
ATOM 566 O O . GLU A 1 70 ? -5.273 -4.237 14.138 1.00 92.94 70 GLU A O 1
ATOM 571 N N . LEU A 1 71 ? -7.297 -3.319 14.474 1.00 95.06 71 LEU A N 1
ATOM 572 C CA . LEU A 1 71 ? -7.423 -2.807 13.113 1.00 95.06 71 LEU A CA 1
ATOM 573 C C . LEU A 1 71 ? -6.352 -1.753 12.808 1.00 95.06 71 LEU A C 1
ATOM 575 O O . LEU A 1 71 ? -5.771 -1.763 11.723 1.00 95.06 71 LEU A O 1
ATOM 579 N N . LYS A 1 72 ? -6.037 -0.886 13.776 1.00 95.38 72 LYS A N 1
ATOM 580 C CA . LYS A 1 72 ? -4.982 0.126 13.656 1.00 95.38 72 LYS A CA 1
ATOM 581 C C . LYS A 1 72 ? -3.610 -0.517 13.475 1.00 95.38 72 LYS A C 1
ATOM 583 O O . LYS A 1 72 ? -2.859 -0.100 12.596 1.00 95.38 72 LYS A O 1
ATOM 588 N N . LYS A 1 73 ? -3.305 -1.561 14.250 1.00 96.19 73 LYS A N 1
ATOM 589 C CA . LYS A 1 73 ? -2.074 -2.344 14.103 1.00 96.19 73 LYS A CA 1
ATOM 590 C C . LYS A 1 73 ? -1.998 -3.008 12.725 1.00 96.19 73 LYS A C 1
ATOM 592 O O . LYS A 1 73 ? -1.006 -2.831 12.026 1.00 96.19 73 LYS A O 1
ATOM 597 N N . SER A 1 74 ? -3.065 -3.691 12.302 1.00 95.88 74 SER A N 1
ATOM 598 C CA . SER A 1 74 ? -3.123 -4.369 10.998 1.00 95.88 74 SER A CA 1
ATOM 599 C C . SER A 1 74 ? -2.923 -3.399 9.826 1.00 95.88 74 SER A C 1
ATOM 601 O O . SER A 1 74 ? -2.187 -3.715 8.893 1.00 95.88 74 SER A O 1
ATOM 603 N N . LEU A 1 75 ? -3.550 -2.219 9.867 1.00 96.94 75 LEU A N 1
ATOM 604 C CA . LEU A 1 75 ? -3.367 -1.190 8.840 1.00 96.94 75 LEU A CA 1
ATOM 605 C C . LEU A 1 75 ? -1.957 -0.575 8.883 1.00 96.94 75 LEU A C 1
ATOM 607 O O . LEU A 1 75 ? -1.409 -0.249 7.833 1.00 96.94 75 LEU A O 1
ATOM 611 N N . GLY A 1 76 ? -1.348 -0.451 10.066 1.00 98.12 76 GLY A N 1
ATOM 612 C CA . GLY A 1 76 ? 0.040 -0.004 10.224 1.00 98.12 76 GLY A CA 1
ATOM 613 C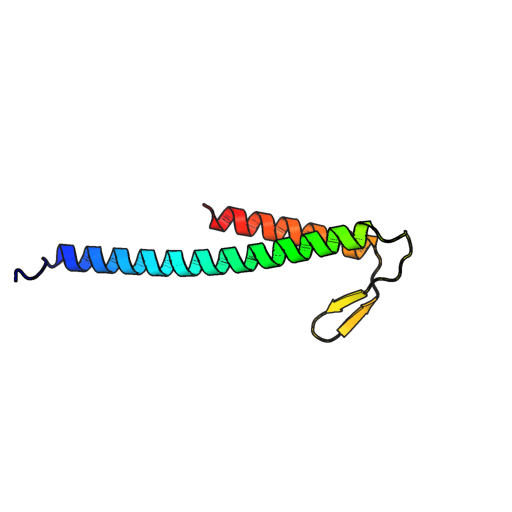 C . GLY A 1 76 ? 1.046 -0.957 9.572 1.00 98.12 76 GLY A C 1
ATOM 614 O O . GLY A 1 76 ? 1.863 -0.528 8.761 1.00 98.12 76 GLY A O 1
ATOM 615 N N . GLU A 1 77 ? 0.927 -2.258 9.834 1.00 98.19 77 GLU A N 1
ATOM 616 C CA . GLU A 1 77 ? 1.762 -3.294 9.201 1.00 98.19 77 GLU A CA 1
ATOM 617 C C . GLU A 1 77 ? 1.576 -3.320 7.670 1.00 98.19 77 GLU A C 1
ATOM 619 O O . GLU A 1 77 ? 2.536 -3.460 6.901 1.00 98.19 77 GLU A O 1
ATOM 624 N N . GLN A 1 78 ? 0.336 -3.132 7.202 1.00 97.69 78 GLN A N 1
ATOM 625 C CA . GLN A 1 78 ? 0.037 -3.009 5.776 1.00 97.69 78 GLN A CA 1
ATOM 626 C C . GLN A 1 78 ? 0.704 -1.770 5.163 1.00 97.69 78 GLN A C 1
ATOM 628 O O . GLN A 1 78 ? 1.287 -1.872 4.081 1.00 97.69 78 GLN A O 1
ATOM 633 N N . LYS A 1 79 ? 0.665 -0.621 5.848 1.00 98.50 79 LYS A N 1
ATOM 634 C CA . LYS A 1 79 ? 1.336 0.613 5.419 1.00 98.50 79 LYS A CA 1
ATOM 635 C C . LYS A 1 79 ? 2.841 0.396 5.259 1.00 98.50 79 LYS A C 1
ATOM 637 O O . LYS A 1 79 ? 3.379 0.692 4.197 1.00 98.50 79 LYS A O 1
ATOM 642 N N . GLU A 1 80 ? 3.502 -0.176 6.264 1.00 98.38 80 GLU A N 1
ATOM 643 C CA . GLU A 1 80 ? 4.944 -0.467 6.221 1.00 98.38 80 GLU A CA 1
ATOM 644 C C . GLU A 1 80 ? 5.311 -1.398 5.057 1.00 98.38 80 GLU A C 1
ATOM 646 O O . GLU A 1 80 ? 6.300 -1.178 4.352 1.00 98.38 80 GLU A O 1
ATOM 651 N N . THR A 1 81 ? 4.475 -2.407 4.805 1.00 98.31 81 THR A N 1
ATOM 652 C CA . THR A 1 81 ? 4.648 -3.329 3.675 1.00 98.31 81 THR A CA 1
ATOM 653 C C . THR A 1 81 ? 4.534 -2.608 2.329 1.00 98.31 81 THR A C 1
ATOM 655 O O . THR A 1 81 ? 5.332 -2.860 1.421 1.00 98.31 81 THR A O 1
ATOM 658 N N . LEU A 1 82 ? 3.550 -1.716 2.180 1.00 98.31 82 LEU A N 1
ATOM 659 C CA . LEU A 1 82 ? 3.357 -0.918 0.967 1.00 98.31 82 LEU A CA 1
ATOM 660 C C . LEU A 1 82 ? 4.528 0.050 0.749 1.00 98.31 82 LEU A C 1
ATOM 662 O O . LEU A 1 82 ? 5.093 0.071 -0.346 1.00 98.31 82 LEU A O 1
ATOM 666 N N . ASP A 1 83 ? 4.948 0.760 1.798 1.00 97.75 83 ASP A N 1
ATOM 667 C CA . ASP A 1 83 ? 6.097 1.673 1.785 1.00 97.75 83 ASP A CA 1
ATOM 668 C C . ASP A 1 83 ? 7.383 0.961 1.323 1.00 97.75 83 ASP A C 1
ATOM 670 O O . ASP A 1 83 ? 8.113 1.461 0.462 1.00 97.75 83 ASP A O 1
ATOM 674 N N . LEU A 1 84 ? 7.662 -0.238 1.849 1.00 97.69 84 LEU A N 1
ATOM 675 C CA . LEU A 1 84 ? 8.835 -1.027 1.458 1.00 97.69 84 LEU A CA 1
ATOM 676 C C . LEU A 1 84 ? 8.791 -1.448 -0.019 1.00 97.69 84 LEU A C 1
ATOM 678 O O . LEU A 1 84 ? 9.810 -1.402 -0.717 1.00 97.69 84 LEU A O 1
ATOM 682 N N . ARG A 1 85 ? 7.618 -1.867 -0.507 1.00 96.50 85 ARG A N 1
ATOM 683 C CA . ARG A 1 85 ? 7.446 -2.286 -1.905 1.00 96.50 85 ARG A CA 1
ATOM 684 C C . ARG A 1 85 ? 7.618 -1.118 -2.868 1.00 96.50 85 ARG A C 1
ATOM 686 O O . ARG A 1 85 ? 8.322 -1.277 -3.859 1.00 96.50 85 ARG A O 1
ATOM 693 N N . ILE A 1 86 ? 7.045 0.046 -2.560 1.00 97.31 86 ILE A N 1
ATOM 694 C CA . ILE A 1 86 ? 7.215 1.263 -3.369 1.00 97.31 86 ILE A CA 1
ATOM 695 C C . ILE A 1 86 ? 8.698 1.633 -3.451 1.00 97.31 86 ILE A C 1
ATOM 697 O O . ILE A 1 86 ? 9.226 1.749 -4.553 1.00 97.31 86 ILE A O 1
ATOM 701 N N . LYS A 1 87 ? 9.406 1.682 -2.313 1.00 95.62 87 LYS A N 1
ATOM 702 C CA . LYS A 1 87 ? 10.856 1.964 -2.275 1.00 95.62 87 LYS A CA 1
ATOM 703 C C . LYS A 1 87 ? 11.693 0.977 -3.085 1.00 95.62 87 LYS A C 1
ATOM 705 O O . LYS A 1 87 ? 12.770 1.326 -3.554 1.00 95.62 87 LYS A O 1
ATOM 710 N N . THR A 1 88 ? 11.233 -0.264 -3.214 1.00 94.94 88 THR A N 1
ATOM 711 C CA . THR A 1 88 ? 11.911 -1.287 -4.019 1.00 94.94 88 THR A CA 1
ATOM 712 C C . THR A 1 88 ? 11.689 -1.064 -5.517 1.00 94.94 88 THR A C 1
ATOM 714 O O . THR A 1 88 ? 12.587 -1.358 -6.291 1.00 94.94 88 THR A O 1
ATOM 717 N N . LEU A 1 89 ? 10.534 -0.525 -5.926 1.00 92.31 89 LEU A N 1
ATOM 718 C CA . LEU A 1 89 ? 10.227 -0.181 -7.324 1.00 92.31 89 LEU A CA 1
ATOM 719 C C . LEU A 1 89 ? 10.835 1.156 -7.780 1.00 92.31 89 LEU A C 1
ATOM 721 O O . LEU A 1 89 ? 10.877 1.428 -8.976 1.00 92.31 89 LEU A O 1
ATOM 725 N N . GLU A 1 90 ? 11.249 2.011 -6.843 1.00 84.44 90 GLU A N 1
ATOM 726 C CA . GLU A 1 90 ? 11.952 3.269 -7.134 1.00 84.44 90 GLU A CA 1
AT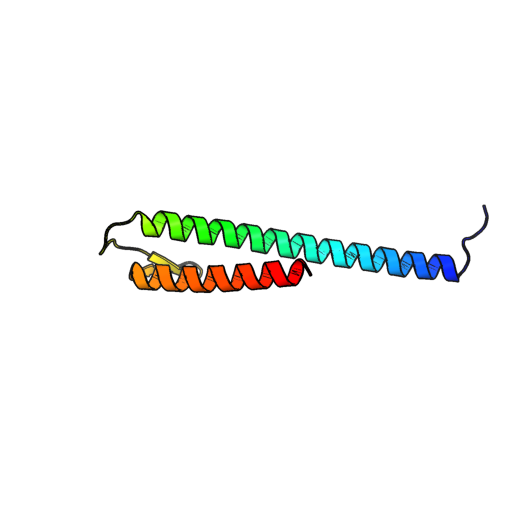OM 727 C C . GLU A 1 90 ? 13.455 3.091 -7.388 1.00 84.44 90 GLU A C 1
ATOM 729 O O . GLU A 1 90 ? 14.086 4.003 -7.923 1.00 84.44 90 GLU A O 1
ATOM 734 N N . ARG A 1 91 ? 14.022 1.952 -6.978 1.00 74.25 91 ARG A N 1
ATOM 735 C CA . ARG A 1 91 ? 15.428 1.596 -7.200 1.00 74.25 91 ARG A CA 1
ATOM 736 C C . ARG A 1 91 ? 15.621 0.958 -8.567 1.00 74.25 91 ARG A C 1
ATOM 738 O O . ARG A 1 91 ? 16.675 1.249 -9.170 1.00 74.25 91 ARG A O 1
#

Solvent-accessible surface area (backbone atoms only — not comparable to full-atom values): 5316 Å² total; per-residue (Å²): 132,86,76,76,51,75,66,56,54,51,53,52,51,53,50,52,51,52,53,53,52,51,52,52,52,53,54,54,44,54,54,47,52,51,53,38,56,51,40,51,51,52,50,54,56,58,66,73,50,61,90,88,49,90,39,68,45,81,56,92,96,44,74,43,82,45,55,57,67,59,51,48,51,54,45,48,56,49,42,54,53,41,54,54,51,47,59,59,74,72,107

Organism: NCBI:txid412755

Nearest PDB structures (foldseek):
  1fxk-assembly1_B  TM=9.707E-01  e=4.223E-07  Methanothermobacter thermautotrophicus
  2zdi-assembly1_B-2  TM=9.677E-01  e=2.159E-06  Pyrococcus horikoshii
  2zqm-assembly1_A  TM=9.082E-01  e=1.761E-06  Thermococcus sp. JCM 11816
  2zdi-assembly1_A-2  TM=9.379E-01  e=9.004E-06  Pyrococcus horikoshii
  3aei-assembly1_A  TM=8.794E-01  e=4.381E-03  Thermococcus sp. JCM 11816

Secondary structure (DSSP, 8-state):
-PPPPHHHHHHHHHHHHHHHHHHHHHHHHHHHHHHHHHHHHHHHHHHHSPTT--EEEEETTEEEEE-HHHHHHHHHHHHHHHHHHHHHH--

Sequence (91 aa):
MEKPSPQMRHQLAQFRQAQQQAQVLMTQRQQLELLLRETERALEELGKLQEGATVYKSVGTILVKSEREELKKSLGEQKETLDLRIKTLER